Protein AF-A0A949J0B4-F1 (afdb_monomer)

Secondary structure (DSSP, 8-state):
-EEEEB-GGGHHHHHHHHHHHS---EEEEEE-SSSS--EEEEEE-TT--EEEEEETTEEEEEETTEEEEEEE--TTTTSSS-EEEEEEEB-TTSPBP--SS--S-TT-TTSPPEEEEEEEEE-TTSEEEEEEEES-----B-GGG--TTS--B-B------

Sequence (161 aa):
MEQYEIAPKIFLETVKCALSLRKPEYIFIRQVGSAGGKTIVSIELRNKNLSLQKTRGGIKIIVNKKEIFFWRTSRSLLSGKQWSIAYERWDENNRLHHAVTGYENPDDNALPRIVKTFLRAVSSDRHYGEIRFNGKISIIVDEKNTNRNENVAYWKWKLKK

Mean predicted aligned error: 8.63 Å

pLDDT: mean 77.64, std 19.23, range [31.48, 97.75]

Foldseek 3Di:
DEKAAEQPVCQLVVVVVLLVVFFFQWKWKAFDDPDPGHTQDTDGDPPWRWDWDDDPFAIFIAINNHGSDGFGADPPVSPDFFKMKDFWFADPVRDTDDDVYHDPDPPPPVGGFTQKMWIWGAGPNRMIMITIGGGDDDFAADPVPDPPPDSHGHGDDDDPD

Solvent-accessible surface area (backbone atoms only — not comparable to full-atom values): 9413 Å² total; per-residue (Å²): 71,26,49,44,40,37,52,60,93,50,40,68,61,49,50,55,48,49,55,73,76,40,76,48,43,33,40,40,29,24,40,65,57,87,83,84,32,60,76,78,41,83,44,80,22,86,92,49,52,76,50,75,44,83,55,101,59,27,35,40,37,27,49,72,90,38,79,76,47,75,46,51,52,58,93,75,52,70,69,70,92,37,35,31,42,32,39,39,26,43,43,99,82,73,42,76,42,72,36,94,63,45,62,97,54,89,79,46,82,90,51,57,60,51,54,26,28,33,45,35,34,49,40,77,84,40,32,38,37,38,40,33,28,77,29,69,74,87,81,53,71,35,83,90,72,66,64,93,87,51,97,58,54,50,62,54,91,76,83,83,128

Structure (mmCIF, N/CA/C/O backbone):
data_AF-A0A949J0B4-F1
#
_entry.id   AF-A0A949J0B4-F1
#
loop_
_atom_site.group_PDB
_atom_site.id
_atom_site.type_symbol
_atom_site.label_atom_id
_atom_site.label_alt_id
_atom_site.label_comp_id
_atom_site.label_asym_id
_atom_site.label_entity_id
_atom_site.label_seq_id
_atom_site.pdbx_PDB_ins_code
_atom_site.Cartn_x
_atom_site.Cartn_y
_atom_site.Cartn_z
_atom_site.occupancy
_atom_site.B_iso_or_equiv
_atom_site.auth_seq_id
_atom_site.auth_comp_id
_atom_site.auth_asym_id
_atom_site.auth_atom_id
_atom_site.pdbx_PDB_model_num
ATOM 1 N N . MET A 1 1 ? 14.585 -5.098 -3.041 1.00 77.25 1 MET A N 1
ATOM 2 C CA . MET A 1 1 ? 13.305 -4.393 -3.232 1.00 77.25 1 MET A CA 1
ATOM 3 C C . MET A 1 1 ? 13.547 -2.910 -3.081 1.00 77.25 1 MET A C 1
ATOM 5 O O . MET A 1 1 ? 14.016 -2.487 -2.036 1.00 77.25 1 MET A O 1
ATOM 9 N N . GLU A 1 2 ? 13.248 -2.172 -4.133 1.00 81.44 2 GLU A N 1
ATOM 10 C CA . GLU A 1 2 ? 13.348 -0.717 -4.187 1.00 81.44 2 GLU A CA 1
ATOM 11 C C . GLU A 1 2 ? 12.182 -0.071 -3.434 1.00 81.44 2 GLU A C 1
ATOM 13 O O . GLU A 1 2 ? 11.077 -0.608 -3.483 1.00 81.44 2 GLU A O 1
ATOM 18 N N . GLN A 1 3 ? 12.404 1.061 -2.758 1.00 82.62 3 GLN A N 1
ATOM 19 C CA . GLN A 1 3 ? 11.367 1.754 -1.993 1.00 82.62 3 GLN A CA 1
ATOM 20 C C . GLN A 1 3 ? 11.450 3.276 -2.152 1.00 82.62 3 GLN A C 1
ATOM 22 O O . GLN A 1 3 ? 12.532 3.851 -2.066 1.00 82.62 3 GLN A O 1
ATOM 27 N N . TYR A 1 4 ? 10.284 3.909 -2.282 1.00 79.81 4 TYR A N 1
ATOM 28 C CA . TYR A 1 4 ? 10.104 5.356 -2.355 1.00 79.81 4 TYR A CA 1
ATOM 29 C C . TYR A 1 4 ? 9.141 5.835 -1.275 1.00 79.81 4 TYR A C 1
ATOM 31 O O . TYR A 1 4 ? 8.064 5.260 -1.090 1.00 79.81 4 TYR A O 1
ATOM 39 N N . GLU A 1 5 ? 9.518 6.891 -0.560 1.00 79.50 5 GLU A N 1
ATOM 40 C CA . GLU A 1 5 ? 8.649 7.496 0.446 1.00 79.50 5 GLU A CA 1
ATOM 41 C C . GLU A 1 5 ? 7.497 8.259 -0.207 1.00 79.50 5 GLU A C 1
ATOM 43 O O . GLU A 1 5 ? 7.679 8.970 -1.194 1.00 79.50 5 GLU A O 1
ATOM 48 N N . ILE A 1 6 ? 6.305 8.116 0.371 1.00 76.88 6 ILE A N 1
ATOM 49 C CA . ILE A 1 6 ? 5.112 8.867 -0.005 1.00 76.88 6 ILE A CA 1
ATOM 50 C C . ILE A 1 6 ? 4.866 9.909 1.076 1.00 76.88 6 ILE A C 1
ATOM 52 O O . ILE A 1 6 ? 4.742 9.585 2.260 1.00 76.88 6 ILE A O 1
ATOM 56 N N . ALA A 1 7 ? 4.718 11.164 0.661 1.00 73.94 7 ALA A N 1
ATOM 57 C CA . ALA A 1 7 ? 4.397 12.232 1.590 1.00 73.94 7 ALA A CA 1
ATOM 58 C C . ALA A 1 7 ? 3.075 11.940 2.334 1.00 73.94 7 ALA A C 1
ATOM 60 O O . ALA A 1 7 ? 2.050 11.668 1.693 1.00 73.94 7 ALA A O 1
ATOM 61 N N . PRO A 1 8 ? 3.032 12.061 3.673 1.00 73.12 8 PRO A N 1
ATOM 62 C CA . PRO A 1 8 ? 1.856 11.659 4.448 1.00 73.12 8 PRO A CA 1
ATOM 63 C C . PRO A 1 8 ? 0.554 12.376 4.057 1.00 73.12 8 PRO A C 1
ATOM 65 O O . PRO A 1 8 ? -0.528 11.803 4.169 1.00 73.12 8 PRO A O 1
ATOM 68 N N . LYS A 1 9 ? 0.654 13.604 3.524 1.00 73.38 9 LYS A N 1
ATOM 69 C CA . LYS A 1 9 ? -0.481 14.410 3.040 1.00 73.38 9 LYS A CA 1
ATOM 70 C C . LYS A 1 9 ? -1.229 13.832 1.828 1.00 73.38 9 LYS A C 1
ATOM 72 O O . LYS A 1 9 ? -2.367 14.228 1.618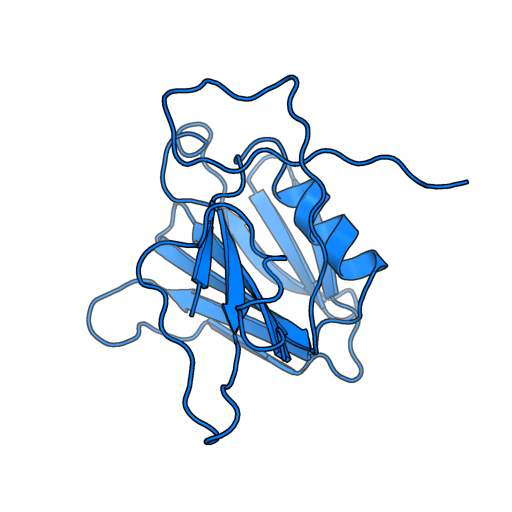 1.00 73.38 9 LYS 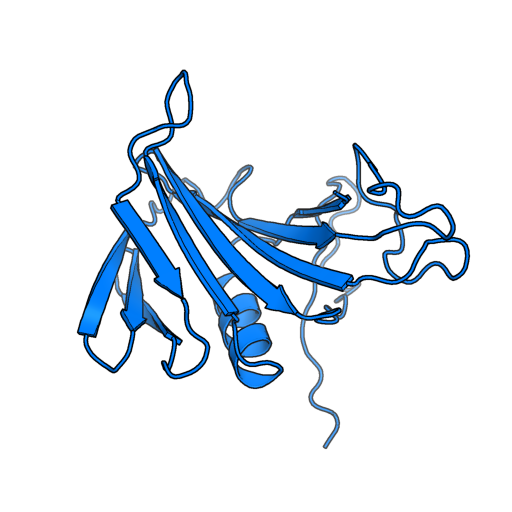A O 1
ATOM 77 N N . ILE A 1 10 ? -0.601 12.955 1.038 1.00 75.06 10 ILE A N 1
ATOM 78 C CA . ILE A 1 10 ? -1.169 12.382 -0.203 1.00 75.06 10 ILE A CA 1
ATOM 79 C C . ILE A 1 10 ? -1.292 10.856 -0.160 1.00 75.06 10 ILE A C 1
ATOM 81 O O . ILE A 1 10 ? -1.671 10.226 -1.150 1.00 75.06 10 ILE A O 1
ATOM 85 N N . PHE A 1 11 ? -0.921 10.226 0.956 1.00 79.50 11 PHE A N 1
ATOM 86 C CA . PHE A 1 11 ? -0.854 8.774 1.021 1.00 79.50 11 PHE A CA 1
ATOM 87 C C . PHE A 1 11 ? -2.218 8.117 0.769 1.00 79.50 11 PHE A C 1
ATOM 89 O O . PHE A 1 11 ? -2.322 7.198 -0.041 1.00 79.50 11 PHE A O 1
ATOM 96 N N . LEU A 1 12 ? -3.278 8.585 1.435 1.00 82.12 12 LEU A N 1
ATOM 97 C CA . LEU A 1 12 ? -4.587 7.942 1.316 1.00 82.12 12 LEU A CA 1
ATOM 98 C C . LEU A 1 12 ? -5.129 8.046 -0.115 1.00 82.12 12 LEU A C 1
ATOM 100 O O . LEU A 1 12 ? -5.697 7.084 -0.633 1.00 82.12 12 LEU A O 1
ATOM 104 N N . GLU A 1 13 ? -4.945 9.199 -0.750 1.00 81.81 13 GLU A N 1
ATOM 105 C CA . GLU A 1 13 ? -5.261 9.431 -2.156 1.00 81.81 13 GLU A CA 1
ATOM 106 C C . GLU A 1 13 ? -4.463 8.477 -3.054 1.00 81.81 13 GLU A C 1
ATOM 108 O O . GLU A 1 13 ? -5.033 7.872 -3.961 1.00 81.81 13 GLU A O 1
ATOM 113 N N . THR A 1 14 ? -3.182 8.262 -2.743 1.00 81.00 14 THR A N 1
ATOM 114 C CA . THR A 1 14 ? -2.308 7.324 -3.464 1.00 81.00 14 THR A CA 1
ATOM 115 C C . THR A 1 14 ? -2.820 5.886 -3.370 1.00 81.00 14 THR A C 1
ATOM 117 O O . THR A 1 14 ? -2.920 5.209 -4.392 1.00 81.00 14 THR A O 1
ATOM 120 N N . VAL A 1 15 ? -3.229 5.411 -2.185 1.00 85.50 15 VAL A N 1
ATOM 121 C CA . VAL A 1 15 ? -3.812 4.060 -2.055 1.00 85.50 15 VAL A CA 1
ATOM 122 C C . VAL A 1 15 ? -5.116 3.944 -2.815 1.00 85.50 15 VAL A C 1
ATOM 124 O O . VAL A 1 15 ? -5.321 2.969 -3.530 1.00 85.50 15 VAL A O 1
ATOM 127 N N . LYS A 1 16 ? -6.018 4.918 -2.658 1.00 86.94 16 LYS A N 1
ATOM 128 C CA . LYS A 1 16 ? -7.317 4.895 -3.341 1.00 86.94 16 LYS A CA 1
ATOM 129 C C . LYS A 1 16 ? -7.138 4.834 -4.853 1.00 86.94 16 LYS A C 1
ATOM 131 O O . LYS A 1 16 ? -7.818 4.054 -5.511 1.00 86.94 16 LYS A O 1
ATOM 136 N N . CYS A 1 17 ? -6.185 5.597 -5.374 1.00 84.19 17 CYS A N 1
ATOM 137 C CA . CYS A 1 17 ? -5.787 5.538 -6.769 1.00 84.19 17 CYS A CA 1
ATOM 138 C C . CYS A 1 17 ? -5.226 4.161 -7.159 1.00 84.19 17 CYS A C 1
ATOM 140 O O . CYS A 1 17 ? -5.626 3.588 -8.169 1.00 84.19 17 CYS A O 1
ATOM 142 N N . ALA A 1 18 ? -4.305 3.597 -6.379 1.00 88.25 18 ALA A N 1
ATOM 143 C CA . ALA A 1 18 ? -3.758 2.271 -6.664 1.00 88.25 18 ALA A CA 1
ATOM 144 C C . ALA A 1 18 ? -4.867 1.206 -6.736 1.00 88.25 18 ALA A C 1
ATOM 146 O O . ALA A 1 18 ? -4.891 0.403 -7.667 1.00 88.25 18 ALA A O 1
ATOM 147 N N . LEU A 1 19 ? -5.830 1.265 -5.810 1.00 90.12 19 LEU A N 1
ATOM 148 C CA . LEU A 1 19 ? -7.001 0.387 -5.782 1.00 90.12 19 LEU A CA 1
ATOM 149 C C . LEU A 1 19 ? -7.947 0.590 -6.973 1.00 90.12 19 LEU A C 1
ATOM 151 O O . LEU A 1 19 ? -8.596 -0.369 -7.383 1.00 90.12 19 LEU A O 1
ATOM 155 N N . SER A 1 20 ? -8.037 1.802 -7.535 1.00 88.25 20 SER A N 1
ATOM 156 C CA . SER A 1 20 ? -8.834 2.050 -8.745 1.00 88.25 20 SER A CA 1
ATOM 157 C C . SER A 1 20 ? -8.130 1.589 -10.020 1.00 88.25 20 SER A C 1
ATOM 159 O O . SER A 1 20 ? -8.793 1.229 -10.986 1.00 88.25 20 SER A O 1
ATOM 161 N N . LEU A 1 21 ? -6.794 1.606 -10.039 1.00 86.06 21 LEU A N 1
ATOM 162 C CA . LEU A 1 21 ? -5.994 1.189 -11.193 1.00 86.06 21 LEU A CA 1
ATOM 163 C C . LEU A 1 21 ? -5.833 -0.325 -11.282 1.00 86.06 21 LEU A C 1
ATOM 165 O O . LEU A 1 21 ? -5.753 -0.883 -12.378 1.00 86.06 21 LEU A O 1
ATOM 169 N N . ARG A 1 22 ? -5.706 -0.994 -10.135 1.00 89.94 22 ARG A N 1
ATOM 170 C CA . ARG A 1 22 ? -5.439 -2.424 -10.107 1.00 89.94 22 ARG A CA 1
ATOM 171 C C . ARG A 1 22 ? -6.032 -3.084 -8.878 1.00 89.94 22 ARG A C 1
ATOM 173 O O . ARG A 1 22 ? -5.960 -2.577 -7.763 1.00 89.94 22 ARG A O 1
ATOM 180 N N . LYS A 1 23 ? -6.563 -4.287 -9.089 1.00 93.75 23 LYS A N 1
ATOM 181 C CA . LYS A 1 23 ? -7.053 -5.129 -8.005 1.00 93.75 23 LYS A CA 1
ATOM 182 C C . LYS A 1 23 ? -5.872 -5.606 -7.143 1.00 93.75 23 LYS A C 1
ATOM 184 O O . LYS A 1 23 ? -4.937 -6.194 -7.693 1.00 93.75 23 LYS A O 1
ATOM 189 N N . PRO A 1 24 ? -5.890 -5.364 -5.822 1.00 95.81 24 PRO A N 1
ATOM 190 C CA . PRO A 1 24 ? -4.861 -5.877 -4.929 1.00 95.81 24 PRO A CA 1
ATOM 191 C C . PRO A 1 24 ? -4.970 -7.398 -4.811 1.00 95.81 24 PRO A C 1
ATOM 193 O O . PRO A 1 24 ? -6.053 -7.976 -4.905 1.00 95.81 24 PRO A O 1
ATOM 196 N N . GLU A 1 25 ? -3.841 -8.047 -4.568 1.00 97.25 25 GLU A N 1
ATOM 197 C CA . GLU A 1 25 ? -3.775 -9.491 -4.358 1.00 97.25 25 GLU A CA 1
ATOM 198 C C . GLU A 1 25 ? -3.859 -9.882 -2.892 1.00 97.25 25 GLU A C 1
ATOM 200 O O . GLU A 1 25 ? -4.364 -10.954 -2.560 1.00 97.25 25 GLU A O 1
ATOM 205 N N . TYR A 1 26 ? -3.310 -9.042 -2.021 1.00 97.75 26 TYR A N 1
ATOM 206 C CA . TYR A 1 26 ? -3.047 -9.418 -0.646 1.00 97.75 26 TYR A CA 1
ATOM 207 C C . TYR A 1 26 ? -2.969 -8.188 0.249 1.00 97.75 26 TYR A C 1
ATOM 209 O O . TYR A 1 26 ? -2.480 -7.137 -0.173 1.00 97.75 26 TYR A O 1
ATOM 217 N N . ILE A 1 27 ? -3.435 -8.332 1.485 1.00 97.06 27 ILE A N 1
ATOM 218 C CA . ILE A 1 27 ? -3.205 -7.367 2.555 1.00 97.06 27 ILE A CA 1
ATOM 219 C C . ILE A 1 27 ? -2.640 -8.080 3.777 1.00 97.06 27 ILE A C 1
ATOM 221 O O . ILE A 1 27 ? -3.134 -9.129 4.198 1.00 97.06 27 ILE A O 1
ATOM 225 N N . PHE A 1 28 ? -1.609 -7.473 4.348 1.00 95.88 28 PHE A N 1
ATOM 226 C CA . PHE A 1 28 ? -0.894 -7.970 5.507 1.00 95.88 28 PHE A CA 1
ATOM 227 C C . PHE A 1 28 ? -0.756 -6.868 6.543 1.00 95.88 28 PHE A C 1
ATOM 229 O O . PHE A 1 28 ? -0.370 -5.753 6.202 1.00 95.88 28 PHE A O 1
ATOM 236 N N . ILE A 1 29 ? -1.059 -7.169 7.802 1.00 94.06 29 ILE A N 1
ATOM 237 C CA . ILE A 1 29 ? -0.847 -6.256 8.924 1.00 94.06 29 ILE A CA 1
ATOM 238 C C . ILE A 1 29 ? -0.302 -7.051 10.097 1.00 94.06 29 ILE A C 1
ATOM 240 O O . ILE A 1 29 ? -0.836 -8.103 10.453 1.00 94.06 29 ILE A O 1
ATOM 244 N N . ARG A 1 30 ? 0.734 -6.518 10.734 1.00 92.56 30 ARG A N 1
ATOM 245 C CA . ARG A 1 30 ? 1.362 -7.100 11.918 1.00 92.56 30 ARG A CA 1
ATOM 246 C C . ARG A 1 30 ? 1.769 -6.022 12.908 1.00 92.56 30 ARG A C 1
ATOM 248 O O . ARG A 1 30 ? 1.994 -4.877 12.527 1.00 92.56 30 ARG A O 1
ATOM 255 N N . GLN A 1 31 ? 1.927 -6.392 14.167 1.00 90.44 31 GLN A N 1
ATOM 256 C CA . GLN A 1 31 ? 2.563 -5.532 15.160 1.00 90.44 31 GLN A CA 1
ATOM 257 C C . GLN A 1 31 ? 4.083 -5.478 14.921 1.00 90.44 31 GLN A C 1
ATOM 259 O O . GLN A 1 31 ? 4.698 -6.482 14.574 1.00 90.44 31 GLN A O 1
ATOM 264 N N . VAL A 1 32 ? 4.705 -4.315 15.089 1.00 83.25 32 VAL A N 1
ATOM 265 C CA . VAL A 1 32 ? 6.151 -4.094 14.959 1.00 83.25 32 VAL A CA 1
ATOM 266 C C . VAL A 1 32 ? 6.826 -4.397 16.301 1.00 83.25 32 VAL A C 1
ATOM 268 O O . VAL A 1 32 ? 6.496 -3.789 17.317 1.00 83.25 32 VAL A O 1
ATOM 271 N N . GLY A 1 33 ? 7.788 -5.323 16.288 1.00 72.44 33 GLY A N 1
ATOM 272 C CA . GLY A 1 33 ? 8.614 -5.750 17.424 1.00 72.44 33 GLY A CA 1
ATOM 2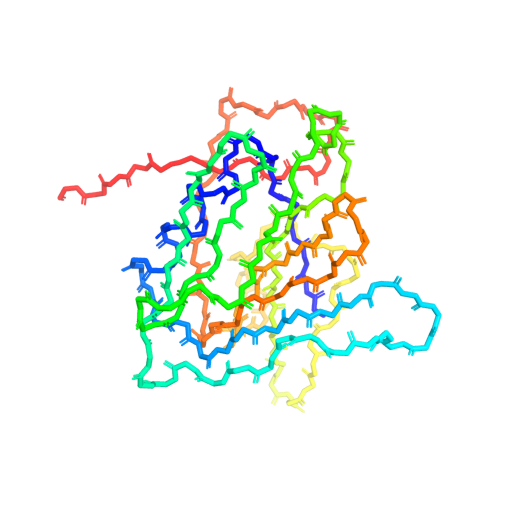73 C C . GLY A 1 33 ? 9.799 -6.607 16.950 1.00 72.44 33 GLY A C 1
ATOM 274 O O . GLY A 1 33 ? 9.878 -6.928 15.759 1.00 72.44 33 GLY A O 1
ATOM 275 N N . SER A 1 34 ? 10.729 -6.954 17.848 1.00 47.69 34 SER A N 1
ATOM 276 C CA . SER A 1 34 ? 11.846 -7.864 17.546 1.00 47.69 34 SER A CA 1
ATOM 277 C C . SER A 1 34 ? 11.317 -9.271 17.224 1.00 47.69 34 SER A C 1
ATOM 279 O O . SER A 1 34 ? 10.407 -9.758 17.886 1.00 47.69 34 SER A O 1
ATOM 281 N N . ALA A 1 35 ? 11.860 -9.896 16.171 1.00 55.81 35 ALA A N 1
ATOM 282 C CA . ALA A 1 35 ? 11.432 -11.180 15.589 1.00 55.81 35 ALA A CA 1
ATOM 283 C C . ALA A 1 35 ? 10.035 -11.190 14.928 1.00 55.81 35 ALA A C 1
ATOM 285 O O . ALA A 1 35 ? 9.101 -11.838 15.390 1.00 55.81 35 ALA A O 1
ATOM 286 N N . GLY A 1 36 ? 9.891 -10.502 13.789 1.00 64.94 36 GLY A N 1
ATOM 287 C CA . GLY A 1 36 ? 8.783 -10.740 12.849 1.00 64.94 36 GLY A CA 1
ATOM 288 C C . GLY A 1 36 ? 7.410 -10.209 13.273 1.00 64.94 36 GLY A C 1
ATOM 289 O O . GLY A 1 36 ? 6.642 -9.831 12.397 1.00 64.94 36 GLY A O 1
ATOM 290 N N . GLY A 1 37 ? 7.137 -10.037 14.569 1.00 79.44 37 GLY A N 1
ATOM 291 C CA . GLY A 1 37 ? 5.918 -9.429 15.103 1.00 79.44 37 GLY A CA 1
ATOM 292 C C . GLY A 1 37 ? 4.642 -10.263 14.913 1.00 79.44 37 GLY A C 1
ATOM 293 O O . GLY A 1 37 ? 4.532 -11.084 14.004 1.00 79.44 37 GLY A O 1
ATOM 294 N N . LYS A 1 38 ? 3.638 -10.056 15.773 1.00 89.38 38 LYS A N 1
ATOM 295 C CA . LYS A 1 38 ? 2.368 -10.796 15.700 1.00 89.38 38 LYS A CA 1
ATOM 296 C C . LYS A 1 38 ? 1.567 -10.371 14.468 1.00 89.38 38 LYS A C 1
ATOM 298 O O . LYS A 1 38 ? 1.230 -9.195 14.329 1.00 89.38 38 LYS A O 1
ATOM 303 N N . THR A 1 39 ? 1.220 -11.328 13.610 1.00 93.94 39 THR A N 1
ATOM 304 C CA . THR A 1 39 ? 0.307 -11.100 12.479 1.00 93.94 39 THR A CA 1
ATOM 305 C C . THR A 1 39 ? -1.114 -10.865 12.992 1.00 93.94 39 THR A C 1
ATOM 307 O O . THR A 1 39 ? -1.613 -11.625 13.820 1.00 93.94 39 THR A O 1
ATOM 310 N N . ILE A 1 40 ? -1.757 -9.807 12.500 1.00 94.62 40 ILE A N 1
ATOM 311 C CA . ILE A 1 40 ? -3.132 -9.408 12.844 1.00 94.62 40 ILE A CA 1
ATOM 312 C C . ILE A 1 40 ? -4.051 -9.606 11.638 1.00 94.62 40 ILE A C 1
ATOM 314 O O . ILE A 1 40 ? -5.164 -10.102 11.779 1.00 94.62 40 ILE A O 1
ATOM 318 N N . VAL A 1 41 ? -3.574 -9.244 10.445 1.00 96.00 41 VAL A N 1
ATOM 319 C CA . VAL A 1 41 ? -4.292 -9.418 9.181 1.00 96.00 41 VAL A CA 1
ATOM 320 C C . VAL A 1 41 ? -3.384 -10.126 8.188 1.00 96.00 41 VAL A C 1
ATOM 322 O O . VAL A 1 41 ? -2.230 -9.748 8.008 1.00 96.00 41 VAL A O 1
ATOM 325 N N . SER A 1 42 ? -3.928 -11.142 7.532 1.00 96.69 42 SER A N 1
ATOM 326 C CA . SER A 1 42 ? -3.274 -11.935 6.494 1.00 96.69 42 SER A CA 1
ATOM 327 C C . SER A 1 42 ? -4.372 -12.441 5.564 1.00 96.69 42 SER A C 1
ATOM 329 O O . SER A 1 42 ? -5.078 -13.395 5.890 1.00 96.69 42 SER A O 1
ATOM 331 N N . ILE A 1 43 ? -4.656 -11.697 4.490 1.00 97.56 43 ILE A N 1
ATOM 332 C CA . ILE A 1 43 ? -5.847 -11.935 3.665 1.00 97.56 43 ILE A CA 1
ATOM 333 C C . ILE A 1 43 ? -5.503 -11.855 2.181 1.00 97.56 43 ILE A C 1
ATOM 335 O O . ILE A 1 43 ? -5.118 -10.802 1.675 1.00 97.56 43 ILE A O 1
ATOM 339 N N . GLU A 1 44 ? -5.780 -12.942 1.460 1.00 97.56 44 GLU A N 1
ATOM 340 C CA . GLU A 1 44 ? -5.853 -12.942 -0.001 1.00 97.56 44 GLU A CA 1
ATOM 341 C C . GLU A 1 44 ? -7.113 -12.232 -0.509 1.00 97.56 44 GLU A C 1
ATOM 343 O O . GLU A 1 44 ? -8.229 -12.459 -0.017 1.00 97.56 44 GLU A O 1
ATOM 348 N N . LEU A 1 45 ? -6.923 -11.393 -1.528 1.00 96.69 45 LEU A N 1
ATOM 349 C CA . LEU A 1 45 ? -7.911 -10.464 -2.076 1.00 96.69 45 LEU A CA 1
ATOM 350 C C . LEU A 1 45 ? -8.363 -10.817 -3.502 1.00 96.69 45 LEU A C 1
ATOM 352 O O . LEU A 1 45 ? -9.169 -10.088 -4.079 1.00 96.69 45 LEU A O 1
ATOM 356 N N . ARG A 1 46 ? -7.931 -11.961 -4.061 1.00 90.06 46 ARG A N 1
ATOM 357 C CA . ARG A 1 46 ? -8.252 -12.389 -5.441 1.00 90.06 46 ARG A CA 1
ATOM 358 C C . ARG A 1 46 ? -9.738 -12.259 -5.791 1.00 90.06 46 ARG A C 1
ATOM 360 O O . ARG A 1 46 ? -10.055 -11.821 -6.889 1.00 90.06 46 ARG A O 1
ATOM 367 N N . ASN A 1 47 ? -10.641 -12.528 -4.844 1.00 92.38 47 ASN A N 1
ATOM 368 C CA . ASN A 1 47 ? -12.099 -12.407 -5.004 1.00 92.38 47 ASN A CA 1
ATOM 369 C C . ASN A 1 47 ? -12.751 -11.476 -3.968 1.00 92.38 47 ASN A C 1
ATOM 371 O O . ASN A 1 47 ? -13.925 -11.629 -3.643 1.00 92.38 47 ASN A O 1
ATOM 375 N N . LYS A 1 48 ? -11.992 -10.528 -3.412 1.00 95.56 48 LYS A N 1
ATOM 376 C CA . LYS A 1 48 ? -12.482 -9.616 -2.374 1.00 95.56 48 LYS A CA 1
ATOM 377 C C . LYS A 1 48 ? -12.286 -8.168 -2.801 1.00 95.56 48 LYS A C 1
ATOM 379 O O . LYS A 1 48 ? -11.352 -7.846 -3.532 1.00 95.56 48 LYS A O 1
ATOM 384 N N . ASN A 1 49 ? -13.176 -7.293 -2.349 1.00 94.44 49 ASN A N 1
ATOM 385 C CA . ASN A 1 49 ? -13.018 -5.854 -2.513 1.00 94.44 49 ASN A CA 1
ATOM 386 C C . ASN A 1 49 ? -12.344 -5.288 -1.262 1.00 94.44 49 ASN A C 1
ATOM 388 O O . ASN A 1 49 ? -12.863 -5.469 -0.162 1.00 94.44 49 ASN A O 1
ATOM 392 N N . LEU A 1 50 ? -11.203 -4.625 -1.444 1.00 96.69 50 LEU A N 1
ATOM 393 C CA . LEU A 1 50 ? -10.524 -3.855 -0.408 1.00 96.69 50 LEU A CA 1
ATOM 394 C C . LEU A 1 50 ? -10.850 -2.372 -0.604 1.00 96.69 50 LEU A C 1
ATOM 396 O O . LEU A 1 50 ? -10.665 -1.838 -1.696 1.00 96.69 50 LEU A O 1
ATOM 400 N N . SER A 1 51 ? -11.274 -1.697 0.460 1.00 94.62 51 SER A N 1
ATOM 401 C CA . SER A 1 51 ? -11.443 -0.244 0.481 1.00 94.62 51 SER A CA 1
ATOM 402 C C . SER A 1 51 ? -10.909 0.362 1.779 1.00 94.62 51 SER A C 1
ATOM 404 O O . SER A 1 51 ? -10.778 -0.312 2.804 1.00 94.62 51 SER A O 1
ATOM 406 N N . LEU A 1 52 ? -10.544 1.645 1.713 1.00 91.81 52 LEU A N 1
ATOM 407 C CA . LEU A 1 52 ? -10.034 2.413 2.845 1.00 91.81 52 LEU A CA 1
ATOM 408 C C . LEU A 1 52 ? -10.935 3.623 3.086 1.00 91.81 52 LEU A C 1
ATOM 410 O O . LEU A 1 52 ? -11.205 4.404 2.168 1.00 91.81 52 LEU A O 1
ATOM 414 N N . GLN A 1 53 ? -11.349 3.818 4.336 1.00 91.56 53 GLN A N 1
ATOM 415 C CA . GLN A 1 53 ? -12.214 4.926 4.736 1.00 91.56 53 GLN A CA 1
ATOM 416 C C . GLN A 1 53 ? -11.534 5.788 5.801 1.00 91.56 53 GLN A C 1
ATOM 418 O O . GLN A 1 53 ? -11.204 5.316 6.888 1.00 91.56 53 GLN A O 1
ATOM 423 N N . LYS A 1 54 ? -11.351 7.079 5.499 1.00 89.06 54 LYS A N 1
ATOM 424 C CA . LYS A 1 54 ? -10.828 8.061 6.458 1.00 89.06 54 LYS A CA 1
ATOM 425 C C . LYS A 1 54 ? -11.864 8.343 7.540 1.00 89.06 54 LYS A C 1
ATOM 427 O O . LYS A 1 54 ? -13.047 8.496 7.251 1.00 89.06 54 LYS A O 1
ATOM 432 N N . THR A 1 55 ? -11.395 8.470 8.770 1.00 90.31 55 THR A N 1
ATOM 433 C CA . THR A 1 55 ? -12.173 8.889 9.938 1.00 90.31 55 THR A CA 1
ATOM 434 C C . THR A 1 55 ? -11.405 9.972 10.697 1.00 90.31 55 THR A C 1
ATOM 436 O O . THR A 1 55 ? -10.257 10.272 10.365 1.00 90.31 55 THR A O 1
ATOM 439 N N . ARG A 1 56 ? -12.002 10.547 11.748 1.00 85.81 56 ARG A N 1
ATOM 440 C CA . ARG A 1 56 ? -11.335 11.551 12.597 1.00 85.81 56 ARG A CA 1
ATOM 441 C C . ARG A 1 56 ? -10.065 11.023 13.288 1.00 85.81 56 ARG A C 1
ATOM 443 O O . ARG A 1 56 ? -9.179 11.820 13.574 1.00 85.81 56 ARG A O 1
ATOM 450 N N . GLY A 1 57 ? -9.981 9.718 13.564 1.00 83.94 57 GLY A N 1
ATOM 451 C CA . GLY A 1 57 ? -8.881 9.110 14.332 1.00 83.94 57 GLY A CA 1
ATOM 452 C C . GLY A 1 57 ? -7.935 8.205 13.537 1.00 83.94 57 GLY A C 1
ATOM 453 O O . GLY A 1 57 ? -6.993 7.660 14.111 1.00 83.94 57 GLY A O 1
ATOM 454 N N . GLY A 1 58 ? -8.191 7.989 12.246 1.00 88.00 58 GLY A N 1
ATOM 455 C CA . GLY A 1 58 ? -7.453 6.989 11.480 1.00 88.00 58 GLY A CA 1
ATOM 456 C C . GLY A 1 58 ? -8.132 6.553 10.192 1.00 88.00 58 GLY A C 1
ATOM 457 O O . GLY A 1 58 ? -9.063 7.200 9.701 1.00 88.00 58 GLY A O 1
ATOM 458 N N . ILE A 1 59 ? -7.677 5.424 9.661 1.00 90.31 59 ILE A N 1
ATOM 459 C CA . ILE A 1 59 ? -8.166 4.825 8.422 1.00 90.31 59 ILE A CA 1
ATOM 460 C C . ILE A 1 59 ? -8.751 3.446 8.734 1.00 90.31 59 ILE A C 1
ATOM 462 O O . ILE A 1 59 ? -8.053 2.559 9.216 1.00 90.31 59 ILE A O 1
ATOM 466 N N . LYS A 1 60 ? -10.034 3.248 8.436 1.00 94.25 60 LYS A N 1
ATOM 467 C CA . LYS A 1 60 ? -10.658 1.922 8.457 1.00 94.25 60 LYS A CA 1
ATOM 468 C C . LYS A 1 60 ? -10.226 1.152 7.220 1.00 94.25 60 LYS A C 1
ATOM 470 O O . LYS A 1 60 ? -10.327 1.674 6.108 1.00 94.25 60 LYS A O 1
ATOM 475 N N . ILE A 1 61 ? -9.783 -0.081 7.418 1.00 95.00 61 ILE A N 1
ATOM 476 C CA . ILE A 1 61 ? -9.457 -1.029 6.357 1.00 95.00 61 ILE A CA 1
ATOM 477 C C . ILE A 1 61 ? -10.620 -2.010 6.263 1.00 95.00 61 ILE A C 1
ATOM 479 O O . ILE A 1 61 ? -10.945 -2.704 7.229 1.00 95.00 61 ILE A O 1
ATOM 483 N N . ILE A 1 62 ? -11.270 -2.031 5.104 1.00 97.38 62 ILE A N 1
ATOM 484 C CA . ILE A 1 62 ? -12.543 -2.715 4.897 1.00 97.38 62 ILE A CA 1
ATOM 485 C C . ILE A 1 62 ? -12.370 -3.739 3.782 1.00 97.38 62 ILE A C 1
ATOM 487 O O . ILE A 1 62 ? -11.982 -3.387 2.669 1.00 97.38 62 ILE A O 1
ATOM 491 N N . VAL A 1 63 ? -12.701 -4.998 4.063 1.00 97.62 63 VAL A N 1
ATOM 492 C CA . VAL A 1 63 ? -12.732 -6.072 3.066 1.00 97.62 63 VAL A CA 1
ATOM 493 C C . VAL A 1 63 ? -14.147 -6.626 2.978 1.00 97.62 63 VAL A C 1
ATOM 495 O O . VAL A 1 63 ? -14.728 -7.008 3.990 1.00 97.62 63 VAL A O 1
ATOM 498 N N . ASN A 1 64 ? -14.723 -6.649 1.773 1.00 96.06 64 ASN A N 1
ATOM 499 C CA . ASN A 1 64 ? -16.108 -7.080 1.530 1.00 96.06 64 ASN A CA 1
ATOM 500 C C . ASN A 1 64 ? -17.121 -6.400 2.472 1.00 96.06 64 ASN A C 1
ATOM 502 O O . ASN A 1 64 ? -17.977 -7.056 3.058 1.00 96.06 64 ASN A O 1
ATOM 506 N N . LYS A 1 65 ? -17.007 -5.073 2.627 1.00 95.44 65 LYS A N 1
ATOM 507 C CA . LYS A 1 65 ? -17.846 -4.232 3.508 1.00 95.44 65 LYS A CA 1
ATOM 508 C C . LYS A 1 65 ? -17.705 -4.505 5.016 1.00 95.44 65 LYS A C 1
ATOM 510 O O . LYS A 1 65 ? -18.377 -3.846 5.802 1.00 95.44 65 LYS A O 1
ATOM 515 N N . LYS A 1 66 ? -16.814 -5.408 5.439 1.00 97.44 66 LYS A N 1
ATOM 516 C CA . LYS A 1 66 ? -16.489 -5.643 6.850 1.00 97.44 66 LYS A CA 1
ATOM 517 C C . LYS A 1 66 ? -15.192 -4.932 7.217 1.00 97.44 66 LYS A C 1
ATOM 519 O O . LYS A 1 66 ? -14.178 -5.097 6.542 1.00 97.44 66 LYS A O 1
ATOM 524 N N . GLU A 1 67 ? -15.220 -4.153 8.293 1.00 97.56 67 GLU A N 1
ATOM 525 C CA . GLU A 1 67 ? -14.001 -3.604 8.886 1.00 97.56 67 GLU A CA 1
ATOM 526 C C . GLU A 1 67 ? -13.149 -4.752 9.440 1.00 97.56 67 GLU A C 1
ATOM 528 O O . GLU A 1 67 ? -13.623 -5.553 10.246 1.00 97.56 67 GLU A O 1
ATOM 533 N N . ILE A 1 68 ? -11.907 -4.851 8.970 1.00 97.25 68 ILE A N 1
ATOM 534 C CA . ILE A 1 68 ? -10.955 -5.884 9.405 1.00 97.25 68 ILE A CA 1
ATOM 535 C C . ILE A 1 68 ? -9.835 -5.314 10.273 1.00 97.25 68 ILE A C 1
ATOM 537 O O . ILE A 1 68 ? -9.187 -6.059 11.001 1.00 97.25 68 ILE A O 1
ATOM 541 N N . PHE A 1 69 ? -9.585 -4.007 10.177 1.00 95.44 69 PHE A N 1
ATOM 542 C CA . PHE A 1 69 ? -8.557 -3.324 10.947 1.00 95.44 69 PHE A CA 1
ATOM 543 C C . PHE A 1 69 ? -8.806 -1.814 10.974 1.00 95.44 69 PHE A C 1
ATOM 545 O O . PHE A 1 69 ? -9.292 -1.237 9.996 1.00 95.44 69 PHE A O 1
ATOM 552 N N . PHE A 1 70 ? -8.405 -1.166 12.068 1.00 93.25 70 PHE A N 1
ATOM 553 C CA . PHE A 1 70 ? -8.431 0.285 12.206 1.00 93.25 70 PHE A CA 1
ATOM 554 C C . PHE A 1 70 ? -7.013 0.838 12.360 1.00 93.25 70 PHE A C 1
ATOM 556 O O . PHE A 1 70 ? -6.357 0.647 13.381 1.00 93.25 70 PHE A O 1
ATOM 563 N N . TRP A 1 71 ? -6.549 1.553 11.339 1.00 88.38 71 TRP A N 1
ATOM 564 C CA . TRP A 1 71 ? -5.218 2.140 11.283 1.00 88.38 71 TRP A CA 1
ATOM 565 C C . TRP A 1 71 ? -5.195 3.508 11.963 1.00 88.38 71 TRP A C 1
ATOM 567 O O . TRP A 1 71 ? -5.619 4.508 11.376 1.00 88.38 71 TRP A O 1
ATOM 577 N N . ARG A 1 72 ? -4.706 3.574 13.204 1.00 86.44 72 ARG A N 1
ATOM 578 C CA . ARG A 1 72 ? -4.627 4.833 13.957 1.00 86.44 72 ARG A CA 1
ATOM 579 C C . ARG A 1 72 ? -3.618 5.793 13.323 1.00 86.44 72 ARG A C 1
ATOM 581 O O . ARG A 1 72 ? -2.495 5.412 12.994 1.00 86.44 72 ARG A O 1
ATOM 588 N N . THR A 1 73 ? -4.018 7.054 13.181 1.00 76.00 73 THR A N 1
ATOM 589 C CA . THR A 1 73 ? -3.143 8.141 12.715 1.00 76.00 73 THR A CA 1
ATOM 590 C C . THR A 1 73 ? -3.045 9.198 13.811 1.00 76.00 73 THR A C 1
ATOM 592 O O . THR A 1 73 ? -4.064 9.797 14.161 1.00 76.00 73 THR A O 1
ATOM 595 N N . SER A 1 74 ? -1.854 9.451 14.362 1.00 67.50 74 SER A N 1
ATOM 596 C CA . SER A 1 74 ? -1.652 10.599 15.257 1.00 67.50 74 SER A CA 1
ATOM 597 C C . SER A 1 74 ? -1.431 11.880 14.442 1.00 67.50 74 SER A C 1
ATOM 599 O O . SER A 1 74 ? -0.953 11.836 13.309 1.00 67.50 74 SER A O 1
ATOM 601 N N . ARG A 1 75 ? -1.758 13.044 15.022 1.00 55.19 75 ARG A N 1
ATOM 602 C CA . ARG A 1 75 ? -1.511 14.356 14.390 1.00 55.19 75 ARG A CA 1
ATOM 603 C C . ARG A 1 75 ? -0.018 14.654 14.187 1.00 55.19 75 ARG A C 1
ATOM 605 O O . ARG A 1 75 ? 0.311 15.428 13.300 1.00 55.19 75 ARG A O 1
ATOM 612 N N . SER A 1 76 ? 0.861 14.058 14.998 1.00 46.56 76 SER A N 1
ATOM 613 C CA . SER A 1 76 ? 2.303 14.347 15.028 1.00 46.56 76 SER A CA 1
ATOM 614 C C . SER A 1 76 ? 3.137 13.522 14.053 1.00 46.56 76 SER A C 1
ATOM 616 O O . SER A 1 76 ? 4.288 13.848 13.809 1.00 46.56 76 SER A O 1
ATOM 618 N N . LEU A 1 77 ? 2.586 12.441 13.506 1.00 47.09 77 LEU A N 1
ATOM 619 C CA . LEU A 1 77 ? 3.368 11.473 12.747 1.00 47.09 77 LEU A CA 1
ATOM 620 C C . LEU A 1 77 ? 3.349 11.698 11.231 1.00 47.09 77 LEU A C 1
ATOM 622 O O . LEU A 1 77 ? 4.032 10.996 10.500 1.00 47.09 77 LEU A O 1
ATOM 626 N N . LEU A 1 78 ? 2.701 12.767 10.757 1.00 47.31 78 LEU A N 1
ATOM 627 C CA . LEU A 1 78 ? 2.879 13.248 9.380 1.00 47.31 78 LEU A CA 1
ATOM 628 C C . LEU A 1 78 ? 4.324 13.725 9.084 1.00 47.31 78 LEU A C 1
ATOM 630 O O . LEU A 1 78 ? 4.603 14.113 7.953 1.00 47.31 78 LEU A O 1
ATOM 634 N N . SER A 1 79 ? 5.239 13.673 10.059 1.00 42.91 79 SER A N 1
ATOM 635 C CA . SER A 1 79 ? 6.681 13.869 9.895 1.00 42.91 79 SER A CA 1
ATOM 636 C C . SER A 1 79 ? 7.451 12.595 10.288 1.00 42.91 79 SER A C 1
ATOM 638 O O . SER A 1 79 ? 7.756 12.382 11.461 1.00 42.91 79 SER A O 1
ATOM 640 N N . GLY A 1 8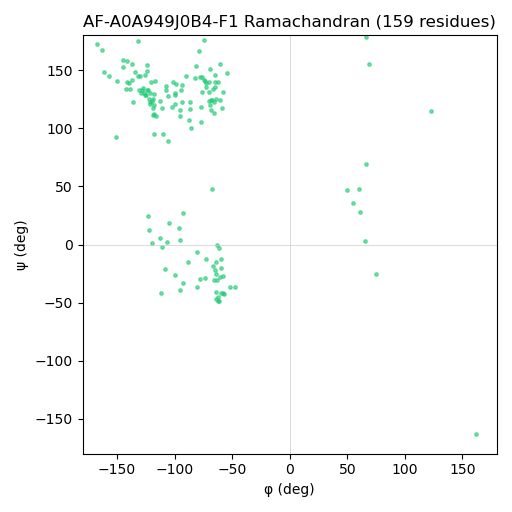0 ? 7.768 11.745 9.304 1.00 43.81 80 GLY A N 1
ATOM 641 C CA . GLY A 1 80 ? 8.812 10.713 9.416 1.00 43.81 80 GLY A CA 1
ATOM 642 C C . GLY A 1 80 ? 8.374 9.262 9.160 1.00 43.81 80 GLY A C 1
ATOM 643 O O . GLY A 1 80 ? 7.645 8.672 9.951 1.00 43.81 80 GLY A O 1
ATOM 644 N N . LYS A 1 81 ? 8.914 8.661 8.085 1.00 51.97 81 LYS A N 1
ATOM 645 C CA . LYS A 1 81 ? 8.993 7.205 7.798 1.00 51.97 81 LYS A CA 1
ATOM 646 C C . LYS A 1 81 ? 7.674 6.421 7.679 1.00 51.97 81 LYS A C 1
ATOM 648 O O . LYS A 1 81 ? 7.631 5.230 7.985 1.00 51.97 81 LYS A O 1
ATOM 653 N N . GLN A 1 82 ? 6.581 7.067 7.279 1.00 66.12 82 GLN A N 1
ATOM 654 C CA . GLN A 1 82 ? 5.250 6.506 7.529 1.00 66.12 82 GLN A CA 1
ATOM 655 C C . GLN A 1 82 ? 4.637 5.692 6.411 1.00 66.12 82 GLN A C 1
ATOM 657 O O . GLN A 1 82 ? 4.009 4.689 6.723 1.00 66.12 82 GLN A O 1
ATOM 662 N N . TRP A 1 83 ? 4.790 6.088 5.151 1.00 77.88 83 TRP A N 1
ATOM 663 C CA . TRP A 1 83 ? 4.186 5.370 4.038 1.00 77.88 83 TRP A CA 1
ATOM 664 C C . TRP A 1 83 ? 5.134 5.335 2.856 1.00 77.88 83 TRP A C 1
ATOM 666 O O . TRP A 1 83 ? 5.807 6.320 2.557 1.00 77.88 83 TRP A O 1
ATOM 676 N N . SER A 1 84 ? 5.189 4.200 2.182 1.00 83.69 84 SER A N 1
ATOM 677 C CA . SER A 1 84 ? 6.056 4.021 1.034 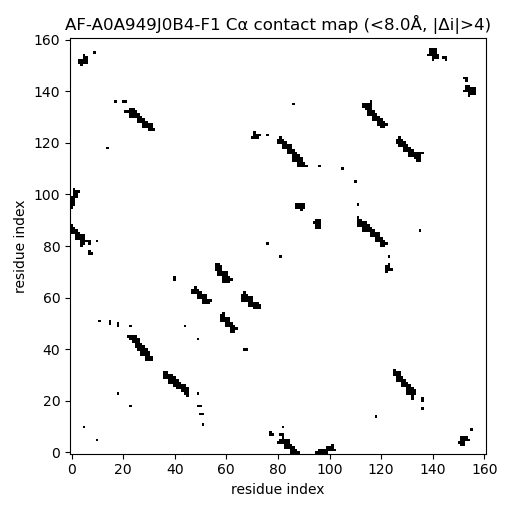1.00 83.69 84 SER A CA 1
ATOM 678 C C . SER A 1 84 ? 5.417 3.127 -0.005 1.00 83.69 84 SER A C 1
ATOM 680 O O . SER A 1 84 ? 4.505 2.342 0.264 1.00 83.69 84 SER A O 1
ATOM 682 N N . ILE A 1 85 ? 5.914 3.267 -1.217 1.00 86.81 85 ILE A N 1
ATOM 683 C CA . ILE A 1 85 ? 5.704 2.314 -2.290 1.00 86.81 85 ILE A CA 1
ATOM 684 C C . ILE A 1 85 ? 7.006 1.571 -2.523 1.00 86.81 85 ILE A C 1
ATOM 686 O O . ILE A 1 85 ? 8.078 2.171 -2.534 1.00 86.81 85 ILE A O 1
ATOM 690 N N . ALA A 1 86 ? 6.920 0.262 -2.685 1.00 88.62 86 ALA A N 1
ATOM 691 C CA . ALA A 1 86 ? 8.067 -0.560 -2.992 1.00 88.62 86 ALA A CA 1
ATOM 692 C C . ALA A 1 86 ? 7.819 -1.392 -4.248 1.00 88.62 86 ALA A C 1
ATOM 694 O O . ALA A 1 86 ? 6.690 -1.821 -4.513 1.00 88.62 86 ALA A O 1
ATOM 695 N N . TYR A 1 87 ? 8.883 -1.617 -5.013 1.00 89.69 87 TYR A N 1
ATOM 696 C CA . TYR A 1 87 ? 8.859 -2.409 -6.233 1.00 89.69 87 TYR A CA 1
ATOM 697 C C . TYR A 1 87 ? 9.757 -3.631 -6.108 1.00 89.69 87 TYR A C 1
ATOM 699 O O . TYR A 1 87 ? 10.937 -3.552 -5.749 1.00 89.69 87 TYR A O 1
ATOM 707 N N . GLU A 1 88 ? 9.177 -4.777 -6.440 1.00 91.75 88 GLU A N 1
ATOM 708 C CA . GLU A 1 88 ? 9.908 -6.018 -6.662 1.00 91.75 88 GLU A CA 1
ATOM 709 C C . GLU A 1 88 ? 10.193 -6.164 -8.151 1.00 91.75 88 GLU A C 1
ATOM 711 O O . GLU A 1 88 ? 9.304 -5.987 -8.991 1.00 91.75 88 GLU A O 1
ATOM 716 N N . ARG A 1 89 ? 11.443 -6.501 -8.456 1.00 90.62 89 ARG A N 1
ATOM 717 C CA . ARG A 1 89 ? 11.955 -6.763 -9.797 1.00 90.62 89 ARG A CA 1
ATOM 718 C C . ARG A 1 89 ? 12.784 -8.036 -9.740 1.00 90.62 89 ARG A C 1
ATOM 720 O O . ARG A 1 89 ? 13.409 -8.308 -8.714 1.00 90.62 89 ARG A O 1
ATOM 727 N N . TRP A 1 90 ? 12.787 -8.773 -10.836 1.00 88.62 90 TRP A N 1
ATOM 728 C CA . TRP A 1 90 ? 13.616 -9.958 -11.018 1.00 88.62 90 TRP A CA 1
ATOM 729 C C . TRP A 1 90 ? 14.461 -9.731 -12.261 1.00 88.62 90 TRP A C 1
ATOM 731 O O . TRP A 1 90 ? 13.932 -9.243 -13.261 1.00 88.62 90 TRP A O 1
ATOM 741 N N . ASP A 1 91 ? 15.757 -10.007 -12.165 1.00 84.62 91 ASP A N 1
ATOM 742 C CA . ASP A 1 91 ? 16.650 -9.953 -13.320 1.00 84.62 91 ASP A CA 1
ATOM 743 C C . ASP A 1 91 ? 16.434 -11.156 -14.258 1.00 84.62 91 ASP A C 1
ATOM 745 O O . ASP A 1 91 ? 15.640 -12.061 -13.986 1.00 84.62 91 ASP A O 1
ATOM 749 N N . GLU A 1 92 ? 17.148 -11.160 -15.381 1.00 85.69 92 GLU A N 1
ATOM 750 C CA . GLU A 1 92 ? 17.123 -12.245 -16.372 1.00 85.69 92 GLU A CA 1
ATOM 751 C C . GLU A 1 92 ? 17.562 -13.610 -15.814 1.00 85.69 92 GLU A C 1
ATOM 753 O O . GLU A 1 92 ? 17.196 -14.649 -16.358 1.00 85.69 92 GLU A O 1
ATOM 758 N N . ASN A 1 93 ? 18.287 -13.620 -14.692 1.00 87.94 93 ASN A N 1
ATOM 759 C CA . ASN A 1 93 ? 18.774 -14.816 -14.012 1.00 87.94 93 ASN A CA 1
ATOM 760 C C . ASN A 1 93 ? 17.844 -15.264 -12.870 1.00 87.94 93 ASN A C 1
ATOM 762 O O . ASN A 1 93 ? 18.249 -16.071 -12.029 1.00 87.94 93 ASN A O 1
ATOM 766 N N . ASN A 1 94 ? 16.609 -14.747 -12.811 1.00 85.25 94 ASN A N 1
ATOM 767 C CA . ASN A 1 94 ? 15.650 -14.983 -11.729 1.00 85.25 94 ASN A CA 1
ATOM 768 C C . ASN A 1 94 ? 16.203 -14.637 -10.336 1.00 85.25 94 ASN A C 1
ATOM 770 O O . ASN A 1 94 ? 15.864 -15.283 -9.341 1.00 85.25 94 ASN A O 1
ATOM 774 N N . ARG A 1 95 ? 17.031 -13.598 -10.231 1.00 85.62 95 ARG A N 1
ATOM 775 C CA . ARG A 1 95 ? 17.489 -13.069 -8.945 1.00 85.62 95 ARG A CA 1
ATOM 776 C C . ARG A 1 95 ? 16.665 -11.849 -8.571 1.00 85.62 95 ARG A C 1
ATOM 778 O O . ARG A 1 95 ? 16.366 -10.988 -9.399 1.00 85.62 95 ARG A O 1
ATOM 785 N N . LEU A 1 96 ? 16.301 -11.772 -7.293 1.00 84.25 96 LEU A N 1
ATOM 786 C CA . LEU A 1 96 ? 15.609 -10.613 -6.746 1.00 84.25 96 LEU A CA 1
ATOM 787 C C . LEU A 1 96 ? 16.527 -9.388 -6.822 1.00 84.25 96 LEU A C 1
ATOM 789 O O . LEU A 1 96 ? 17.626 -9.390 -6.273 1.00 84.25 96 LEU A O 1
ATOM 793 N N . HIS A 1 97 ? 16.054 -8.315 -7.449 1.00 81.38 97 HIS A N 1
ATOM 794 C CA . HIS A 1 97 ? 16.818 -7.074 -7.529 1.00 81.38 97 HIS A CA 1
ATOM 795 C C . HIS A 1 97 ? 16.760 -6.310 -6.196 1.00 81.38 97 HIS A C 1
ATOM 797 O O . HIS A 1 97 ? 15.691 -5.890 -5.717 1.00 81.38 97 HIS A O 1
ATOM 803 N N . HIS A 1 98 ? 17.917 -6.111 -5.567 1.00 69.38 98 HIS A N 1
ATOM 804 C CA . HIS A 1 98 ? 18.047 -5.408 -4.292 1.00 69.38 98 HIS A CA 1
ATOM 805 C C . HIS A 1 98 ? 18.642 -4.009 -4.483 1.00 69.38 98 HIS A C 1
ATOM 807 O O . HIS A 1 98 ? 19.844 -3.824 -4.364 1.00 69.38 98 HIS A O 1
ATOM 813 N N . ALA A 1 99 ? 17.794 -3.003 -4.706 1.00 63.53 99 ALA A N 1
ATOM 814 C CA . ALA A 1 99 ? 18.183 -1.609 -4.498 1.00 63.53 99 ALA A CA 1
ATOM 815 C C . ALA A 1 99 ? 17.933 -1.236 -3.028 1.00 63.53 99 ALA A C 1
ATOM 817 O O . ALA A 1 99 ? 16.795 -1.310 -2.563 1.00 63.53 99 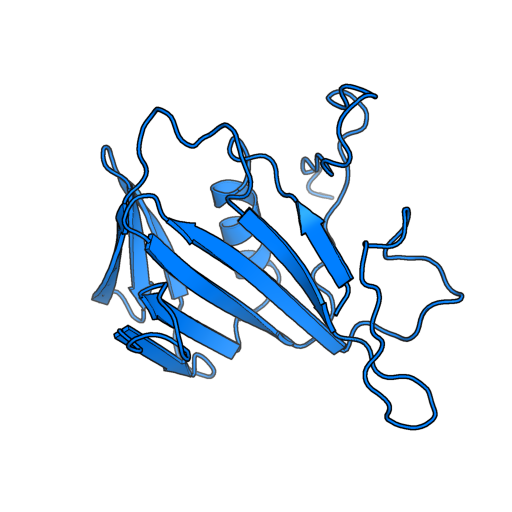ALA A O 1
ATOM 818 N N . VAL A 1 100 ? 18.994 -0.910 -2.284 1.00 54.88 100 VAL A N 1
ATOM 819 C CA . VAL A 1 100 ? 18.923 -0.531 -0.854 1.00 54.88 100 VAL A CA 1
ATOM 820 C C . VAL A 1 100 ? 18.351 0.884 -0.683 1.00 54.88 100 VAL A C 1
ATOM 822 O O . VAL A 1 100 ? 17.660 1.169 0.291 1.00 54.88 100 VAL A O 1
ATOM 825 N N . THR A 1 101 ? 18.566 1.739 -1.678 1.00 54.31 101 THR A N 1
ATOM 826 C CA . THR A 1 101 ? 17.978 3.071 -1.844 1.00 54.31 101 THR A CA 1
ATOM 827 C C . THR A 1 101 ? 17.403 3.122 -3.255 1.00 54.31 101 THR A C 1
ATOM 829 O O . THR A 1 101 ? 18.077 2.677 -4.183 1.00 54.31 101 THR A O 1
ATOM 832 N N . GLY A 1 102 ? 16.146 3.550 -3.419 1.00 57.16 102 GLY A N 1
ATOM 833 C CA . GLY A 1 102 ? 15.496 3.561 -4.734 1.00 57.16 102 GLY A CA 1
ATOM 834 C C . GLY A 1 102 ? 16.312 4.333 -5.772 1.00 57.16 102 GLY A C 1
ATOM 835 O O . GLY A 1 102 ? 17.013 5.284 -5.426 1.00 57.16 102 GLY A O 1
ATOM 836 N N . TYR A 1 103 ? 16.238 3.909 -7.031 1.00 65.75 103 TYR A N 1
ATOM 837 C CA . TYR A 1 103 ? 16.820 4.653 -8.143 1.00 65.75 103 TYR A CA 1
ATOM 838 C C . TYR A 1 103 ? 16.093 5.987 -8.286 1.00 65.75 103 TYR A C 1
ATOM 840 O O . TYR A 1 103 ? 14.881 6.034 -8.079 1.00 65.75 103 TYR A O 1
ATOM 848 N N . GLU A 1 104 ? 16.789 7.055 -8.683 1.00 66.69 104 GLU A N 1
ATOM 849 C CA . GLU A 1 104 ? 16.157 8.366 -8.916 1.00 66.69 104 GLU A CA 1
ATOM 850 C C . GLU A 1 104 ? 14.943 8.255 -9.849 1.00 66.69 104 GLU A C 1
ATOM 852 O O . GLU A 1 104 ? 13.918 8.903 -9.630 1.00 66.69 104 GLU A O 1
ATOM 857 N N . ASN A 1 105 ? 15.035 7.362 -10.840 1.00 72.81 105 ASN A N 1
ATOM 858 C CA . ASN A 1 105 ? 13.957 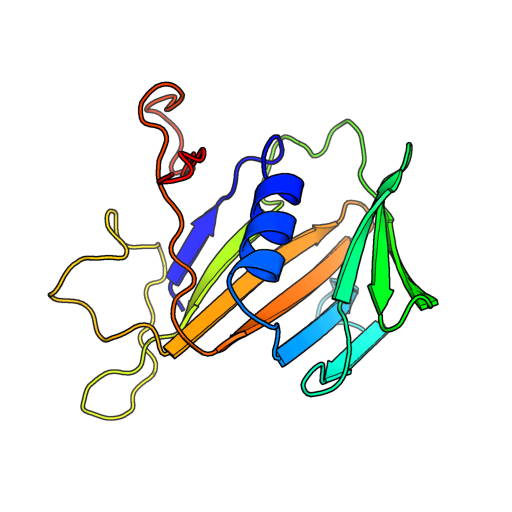7.036 -11.755 1.00 72.81 105 ASN A CA 1
ATOM 859 C C . ASN A 1 105 ? 13.562 5.543 -11.658 1.00 72.81 105 ASN A C 1
ATOM 861 O O . ASN A 1 105 ? 14.322 4.689 -12.119 1.00 72.81 105 ASN A O 1
ATOM 865 N N . PRO A 1 106 ? 12.359 5.194 -11.151 1.00 74.75 106 PRO A N 1
ATOM 866 C CA . PRO A 1 106 ? 11.861 3.812 -11.185 1.00 74.75 106 PRO A CA 1
ATOM 867 C C . PRO A 1 106 ? 11.644 3.283 -12.611 1.00 74.75 106 PRO A C 1
ATOM 869 O O . PRO A 1 106 ? 11.477 2.078 -12.807 1.00 74.75 106 PRO A O 1
ATOM 872 N N . ASP A 1 107 ? 11.620 4.166 -13.603 1.00 76.81 107 ASP A N 1
ATOM 873 C CA . ASP A 1 107 ? 11.339 3.844 -15.000 1.00 76.81 107 ASP A CA 1
ATOM 874 C C . ASP A 1 107 ? 12.596 3.861 -15.867 1.00 76.81 107 ASP A C 1
ATOM 876 O O . ASP A 1 107 ? 12.500 3.934 -17.089 1.00 76.81 107 ASP A O 1
ATOM 880 N N . ASP A 1 108 ? 13.772 3.784 -15.246 1.00 79.81 108 ASP A N 1
ATOM 881 C CA . ASP A 1 108 ? 15.019 3.570 -15.965 1.00 79.81 108 ASP A CA 1
ATOM 882 C C . ASP A 1 108 ? 14.979 2.224 -16.715 1.00 79.81 108 ASP A C 1
ATOM 884 O O . ASP A 1 108 ? 14.735 1.161 -16.136 1.00 79.81 108 ASP A O 1
ATOM 888 N N . ASN A 1 109 ? 15.212 2.288 -18.028 1.00 81.00 109 ASN A N 1
ATOM 889 C CA . ASN A 1 109 ? 15.203 1.139 -18.931 1.00 81.00 109 ASN A CA 1
ATOM 890 C C . ASN A 1 109 ? 16.346 0.152 -18.651 1.00 81.00 109 ASN A C 1
ATOM 892 O O . ASN A 1 109 ? 16.258 -0.998 -19.075 1.00 81.00 109 ASN A O 1
ATOM 896 N N . ALA A 1 110 ? 17.400 0.576 -17.947 1.00 83.75 110 ALA A N 1
ATOM 897 C CA . ALA A 1 110 ? 18.472 -0.308 -17.499 1.00 83.75 110 ALA A CA 1
ATOM 898 C C . ALA A 1 110 ? 18.037 -1.229 -16.343 1.00 83.75 110 ALA A C 1
ATOM 900 O O . ALA A 1 110 ? 18.746 -2.177 -16.004 1.00 83.75 110 ALA A O 1
ATOM 901 N N . LEU A 1 111 ? 16.881 -0.969 -15.721 1.00 83.75 111 LEU A N 1
ATOM 902 C CA . LEU A 1 111 ? 16.387 -1.760 -14.601 1.00 83.75 111 LEU A CA 1
ATOM 903 C C . LEU A 1 111 ? 15.516 -2.928 -15.067 1.00 83.75 111 LEU A C 1
ATOM 905 O O . LEU A 1 111 ? 14.689 -2.771 -15.971 1.00 83.75 111 LEU A O 1
ATOM 909 N N . PRO A 1 112 ? 15.575 -4.084 -14.377 1.00 88.00 112 PRO A N 1
ATOM 910 C CA . PRO A 1 112 ? 14.657 -5.173 -14.663 1.00 88.00 112 PRO A CA 1
ATOM 911 C C . PRO A 1 112 ? 13.198 -4.763 -14.440 1.00 88.00 112 PRO A C 1
ATOM 913 O O . PRO A 1 112 ? 12.878 -3.873 -13.641 1.00 88.00 112 PRO A O 1
ATOM 916 N N . ARG A 1 113 ? 12.278 -5.442 -15.125 1.00 87.06 113 ARG A N 1
ATOM 917 C CA . ARG A 1 113 ? 10.851 -5.109 -15.077 1.00 87.06 113 ARG A CA 1
ATOM 918 C C . ARG A 1 113 ? 10.276 -5.277 -13.666 1.00 87.06 113 ARG A C 1
ATOM 920 O O . ARG A 1 113 ? 10.523 -6.262 -12.975 1.00 87.06 113 ARG A O 1
ATOM 927 N N . ILE A 1 114 ? 9.414 -4.338 -13.276 1.00 88.81 114 ILE A N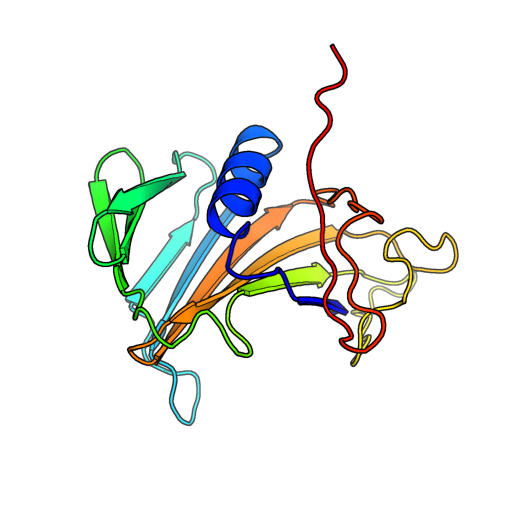 1
ATOM 928 C CA . ILE A 1 114 ? 8.631 -4.429 -12.038 1.00 88.81 114 ILE A CA 1
ATOM 929 C C . ILE A 1 114 ? 7.581 -5.536 -12.167 1.00 88.81 114 ILE A C 1
ATOM 931 O O . ILE A 1 114 ? 6.675 -5.460 -13.007 1.00 88.81 114 ILE A O 1
ATOM 935 N N . VAL A 1 115 ? 7.669 -6.529 -11.283 1.00 92.62 115 VAL A N 1
ATOM 936 C CA . VAL A 1 115 ? 6.736 -7.663 -11.221 1.00 92.62 115 VAL A CA 1
ATOM 937 C C . VAL A 1 115 ? 5.682 -7.507 -10.136 1.00 92.62 115 VAL A C 1
ATOM 939 O O . VAL A 1 115 ? 4.593 -8.055 -10.284 1.00 92.62 115 VAL A O 1
ATOM 942 N N . LYS A 1 116 ? 5.964 -6.754 -9.065 1.00 93.88 116 LYS A N 1
ATOM 943 C CA . LYS A 1 116 ? 5.000 -6.462 -7.997 1.00 93.88 116 LYS A CA 1
ATOM 944 C C . LYS A 1 116 ? 5.195 -5.064 -7.440 1.00 93.88 116 LYS A C 1
ATOM 946 O O . LYS A 1 116 ? 6.308 -4.535 -7.406 1.00 93.88 116 LYS A O 1
ATOM 951 N N . THR A 1 117 ? 4.100 -4.516 -6.937 1.00 93.12 117 THR A N 1
ATOM 952 C CA . THR A 1 117 ? 4.073 -3.258 -6.202 1.00 93.12 117 THR A CA 1
ATOM 953 C C . THR A 1 117 ? 3.513 -3.484 -4.805 1.00 93.12 117 THR A C 1
ATOM 955 O O . THR A 1 117 ? 2.537 -4.214 -4.626 1.00 93.12 117 THR A O 1
ATOM 958 N N . PHE A 1 118 ? 4.109 -2.822 -3.820 1.00 92.81 118 PHE A N 1
ATOM 959 C CA . PHE A 1 118 ? 3.705 -2.881 -2.423 1.00 92.81 118 PHE A CA 1
ATOM 960 C C . PHE A 1 118 ? 3.451 -1.472 -1.909 1.00 92.81 118 PHE A C 1
ATOM 962 O O . PHE A 1 118 ? 4.317 -0.615 -2.043 1.00 92.81 118 PHE A O 1
ATOM 969 N N . LEU A 1 119 ? 2.293 -1.235 -1.299 1.00 91.75 119 LEU A N 1
ATOM 970 C CA . LEU A 1 119 ? 2.035 -0.026 -0.516 1.00 91.75 119 LEU A CA 1
ATOM 971 C C . LEU A 1 119 ? 2.205 -0.366 0.953 1.00 91.75 119 LEU A C 1
ATOM 973 O O . LEU A 1 119 ? 1.510 -1.247 1.453 1.00 91.75 119 LEU A O 1
ATOM 977 N N . ARG A 1 120 ? 3.126 0.314 1.626 1.00 89.62 120 ARG A N 1
ATOM 978 C CA . ARG A 1 120 ? 3.605 -0.037 2.961 1.00 89.62 120 ARG A CA 1
ATOM 979 C C . ARG A 1 120 ? 3.440 1.095 3.936 1.00 89.62 120 ARG A C 1
ATOM 981 O O . ARG A 1 120 ? 3.494 2.256 3.538 1.00 89.62 120 ARG A O 1
ATOM 988 N N . ALA A 1 121 ? 3.341 0.738 5.210 1.00 86.88 121 ALA A N 1
ATOM 989 C CA . ALA A 1 121 ? 3.474 1.697 6.286 1.00 86.88 121 ALA A CA 1
ATOM 990 C C . ALA A 1 121 ? 3.727 1.150 7.654 1.00 86.88 121 ALA A C 1
ATOM 992 O O . ALA A 1 121 ? 3.501 -0.026 7.925 1.00 86.88 121 ALA A O 1
ATOM 993 N N . VAL A 1 122 ? 4.092 2.093 8.520 1.00 84.81 122 VAL A N 1
ATOM 994 C CA . VAL A 1 122 ? 4.121 1.920 9.959 1.00 84.81 122 VAL A CA 1
ATOM 995 C C . VAL A 1 122 ? 3.173 2.919 10.629 1.00 84.81 122 VAL A C 1
ATOM 997 O O . VAL A 1 122 ? 3.279 4.130 10.437 1.00 84.81 122 VAL A O 1
ATOM 1000 N N . SER A 1 123 ? 2.222 2.412 11.411 1.00 81.44 123 SER A N 1
ATOM 1001 C CA . SER A 1 123 ? 1.273 3.216 12.181 1.00 81.44 123 SER A CA 1
ATOM 1002 C C . SER A 1 123 ? 1.895 3.767 13.468 1.00 81.44 123 SER A C 1
ATOM 1004 O O . SER A 1 123 ? 2.927 3.297 13.953 1.00 81.44 123 SER A O 1
ATOM 1006 N N . SER A 1 124 ? 1.207 4.734 14.082 1.00 77.81 124 SER A N 1
ATOM 1007 C CA . SER A 1 124 ? 1.613 5.328 15.363 1.00 77.81 124 SER A CA 1
ATOM 1008 C C . SER A 1 124 ? 1.623 4.343 16.528 1.00 77.81 124 SER A C 1
ATOM 1010 O O . SER A 1 124 ? 2.405 4.482 17.461 1.00 77.81 124 SER A O 1
ATOM 1012 N N . ASP A 1 125 ? 0.746 3.347 16.478 1.00 82.50 125 ASP A N 1
ATOM 1013 C CA . ASP A 1 125 ? 0.640 2.273 17.462 1.00 82.50 125 ASP A CA 1
ATOM 1014 C C . ASP A 1 125 ? 1.464 1.040 17.066 1.00 82.50 125 ASP A C 1
ATOM 1016 O O . ASP A 1 125 ? 1.169 -0.072 17.494 1.00 82.50 125 ASP A O 1
ATOM 1020 N N . ARG A 1 126 ? 2.537 1.255 16.288 1.00 86.06 126 ARG A N 1
ATOM 1021 C CA . ARG A 1 126 ? 3.531 0.241 15.923 1.00 86.06 126 ARG A CA 1
ATOM 1022 C C . ARG A 1 126 ? 2.924 -0.937 15.163 1.00 86.06 126 ARG A C 1
ATOM 1024 O O . ARG A 1 126 ? 3.235 -2.081 15.466 1.00 86.06 126 ARG A O 1
ATOM 10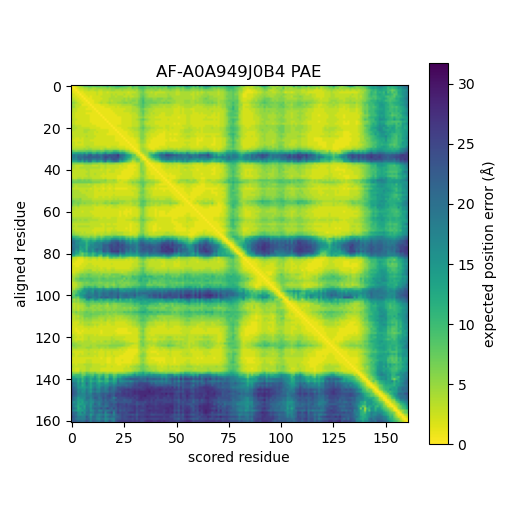31 N N . HIS A 1 127 ? 2.110 -0.686 14.147 1.00 88.69 127 HIS A N 1
ATOM 1032 C CA . HIS A 1 127 ? 1.685 -1.710 13.192 1.00 88.69 127 HIS A CA 1
ATOM 1033 C C . HIS A 1 127 ? 2.363 -1.497 11.851 1.00 88.69 127 HIS A C 1
ATOM 1035 O O . HIS A 1 127 ? 2.369 -0.388 11.337 1.00 88.69 127 HIS A O 1
ATOM 1041 N N . TYR A 1 128 ? 2.912 -2.564 11.278 1.00 89.69 128 TYR A N 1
ATOM 1042 C CA . TYR A 1 128 ? 3.356 -2.591 9.895 1.00 89.69 128 TYR A CA 1
ATOM 1043 C C . TYR A 1 128 ? 2.239 -3.143 9.022 1.00 89.69 128 TYR A C 1
ATOM 1045 O O . TYR A 1 128 ? 1.615 -4.142 9.379 1.00 89.69 128 TYR A O 1
ATOM 1053 N N . GLY A 1 129 ? 2.018 -2.518 7.877 1.00 91.31 129 GLY A N 1
ATOM 1054 C CA . GLY A 1 129 ? 0.943 -2.841 6.958 1.00 91.31 129 GLY A CA 1
ATOM 1055 C C . GLY A 1 129 ? 1.462 -2.828 5.540 1.00 91.31 129 GLY A C 1
ATOM 1056 O O . GLY A 1 129 ? 2.285 -1.985 5.192 1.00 91.31 129 GLY A O 1
ATOM 1057 N N . GLU A 1 130 ? 0.977 -3.759 4.733 1.00 93.62 130 GLU A N 1
ATOM 1058 C CA . GLU A 1 130 ? 1.334 -3.878 3.331 1.00 93.62 130 GLU A CA 1
ATOM 1059 C C . GLU A 1 130 ? 0.121 -4.295 2.499 1.00 93.62 130 GLU A C 1
ATOM 1061 O O . GLU A 1 130 ? -0.597 -5.233 2.851 1.00 93.62 130 GLU A O 1
ATOM 1066 N N . ILE A 1 131 ? -0.089 -3.612 1.376 1.00 95.38 131 ILE A N 1
ATOM 1067 C CA . ILE A 1 131 ? -1.023 -4.015 0.324 1.00 95.38 131 ILE A CA 1
ATOM 1068 C C . ILE A 1 131 ? -0.197 -4.382 -0.904 1.00 95.38 131 ILE A C 1
ATOM 1070 O O . ILE A 1 131 ? 0.574 -3.559 -1.400 1.00 95.38 131 ILE A O 1
ATOM 1074 N N . ARG A 1 132 ? -0.368 -5.608 -1.398 1.00 96.19 132 ARG A N 1
ATOM 1075 C CA . ARG A 1 132 ? 0.370 -6.145 -2.545 1.00 96.19 132 ARG A CA 1
ATOM 1076 C C . ARG A 1 132 ? -0.470 -6.109 -3.810 1.00 96.19 132 ARG A C 1
ATOM 1078 O O . ARG A 1 132 ? -1.646 -6.477 -3.797 1.00 96.19 132 ARG A O 1
ATOM 1085 N N . PHE A 1 133 ? 0.173 -5.764 -4.915 1.00 95.00 133 PHE A N 1
ATOM 1086 C CA . PHE A 1 133 ? -0.394 -5.770 -6.256 1.00 95.00 133 PHE A CA 1
ATOM 1087 C C . PHE A 1 133 ? 0.541 -6.510 -7.214 1.00 95.00 133 PHE A C 1
ATOM 1089 O O . PHE A 1 133 ? 1.763 -6.387 -7.109 1.00 95.00 133 PHE A O 1
ATOM 1096 N N . ASN A 1 134 ? -0.032 -7.221 -8.184 1.00 93.94 134 ASN A N 1
ATOM 1097 C CA . ASN A 1 134 ? 0.739 -7.739 -9.313 1.00 93.94 134 ASN A CA 1
ATOM 1098 C C . ASN A 1 134 ? 1.088 -6.628 -10.293 1.00 93.94 134 ASN A C 1
ATOM 1100 O O . ASN A 1 134 ? 0.256 -5.776 -10.591 1.00 93.94 134 ASN A O 1
ATOM 1104 N N . GLY A 1 135 ? 2.295 -6.684 -10.842 1.00 90.62 135 GLY A N 1
ATOM 1105 C CA . GLY A 1 135 ? 2.844 -5.730 -11.796 1.00 90.62 135 GLY A CA 1
ATOM 1106 C C . GLY A 1 135 ? 3.072 -4.334 -11.219 1.00 90.62 135 GLY A C 1
ATOM 1107 O O . GLY A 1 135 ? 2.722 -4.034 -10.080 1.00 90.62 135 GLY A O 1
ATOM 1108 N N . LYS A 1 136 ? 3.596 -3.446 -12.067 1.00 88.06 136 LYS A N 1
ATOM 1109 C CA . LYS A 1 136 ? 3.819 -2.029 -11.757 1.00 88.06 136 LYS A CA 1
ATOM 1110 C C . LYS A 1 136 ? 2.516 -1.259 -11.580 1.00 88.06 136 LYS A C 1
ATOM 1112 O O . LYS A 1 136 ? 1.710 -1.220 -12.515 1.00 88.06 136 LYS A O 1
ATOM 1117 N N . ILE A 1 137 ? 2.334 -0.603 -10.444 1.00 86.50 137 ILE A N 1
ATOM 1118 C CA . ILE A 1 137 ? 1.428 0.543 -10.336 1.00 86.50 137 ILE A CA 1
ATOM 1119 C C . ILE A 1 137 ? 2.273 1.790 -10.521 1.00 86.50 137 ILE A C 1
ATOM 1121 O O . ILE A 1 137 ? 3.106 2.098 -9.676 1.00 86.50 137 ILE A O 1
ATOM 1125 N N . SER A 1 138 ? 2.082 2.471 -11.649 1.00 72.50 138 SER A N 1
ATOM 1126 C CA . SER A 1 138 ? 2.765 3.732 -11.908 1.00 72.50 138 SER A CA 1
ATOM 1127 C C . SER A 1 138 ? 2.307 4.790 -10.917 1.00 72.50 138 SER A C 1
ATOM 1129 O O . SER A 1 138 ? 1.119 4.921 -10.616 1.00 72.50 138 SER A O 1
ATOM 1131 N N . ILE A 1 139 ? 3.265 5.580 -10.470 1.00 60.59 139 ILE A N 1
ATOM 1132 C CA . ILE A 1 139 ? 3.063 6.759 -9.638 1.00 60.59 139 ILE A CA 1
ATOM 1133 C C . ILE A 1 139 ? 3.570 7.940 -10.485 1.00 60.59 139 ILE A C 1
ATOM 1135 O O . ILE A 1 139 ? 4.549 7.752 -11.202 1.00 60.59 139 ILE A O 1
ATOM 1139 N N . ILE A 1 140 ? 2.916 9.118 -10.486 1.00 51.28 140 ILE A N 1
ATOM 1140 C CA . ILE A 1 140 ? 3.264 10.277 -11.371 1.00 51.28 140 ILE A CA 1
ATOM 1141 C C . ILE A 1 140 ? 3.607 11.566 -10.570 1.00 51.28 140 ILE A C 1
ATOM 1143 O O . ILE A 1 140 ? 2.767 12.010 -9.790 1.00 51.28 140 ILE A O 1
ATOM 1147 N N . VAL A 1 141 ? 4.817 12.147 -10.751 1.00 49.69 141 VAL A N 1
ATOM 1148 C CA . VAL A 1 141 ? 5.472 13.122 -9.831 1.00 49.69 141 VAL A CA 1
ATOM 1149 C C . VAL A 1 141 ? 4.840 14.476 -10.048 1.00 49.69 141 VAL A C 1
ATOM 1151 O O . VAL A 1 141 ? 4.518 14.821 -11.182 1.00 49.69 141 VAL A O 1
ATOM 1154 N N . ASP A 1 142 ? 4.680 15.260 -8.987 1.00 42.75 142 ASP A N 1
ATOM 1155 C CA . ASP A 1 142 ? 4.344 16.676 -9.126 1.00 42.75 142 ASP A CA 1
ATOM 1156 C C . ASP A 1 142 ? 5.557 17.513 -8.716 1.00 42.75 142 ASP A C 1
ATOM 1158 O O . ASP A 1 142 ? 5.774 17.800 -7.537 1.00 42.75 142 ASP A O 1
ATOM 1162 N N . GLU A 1 143 ? 6.353 17.895 -9.718 1.00 41.91 143 GLU A N 1
ATOM 1163 C CA . GLU A 1 143 ? 7.609 18.654 -9.592 1.00 41.91 143 GLU A CA 1
ATOM 1164 C C . GLU A 1 143 ? 7.427 20.032 -8.927 1.00 41.91 143 GLU A C 1
ATOM 1166 O O . GLU A 1 143 ? 8.396 20.662 -8.516 1.00 41.91 143 GLU A O 1
ATOM 1171 N N . LYS A 1 144 ? 6.189 20.520 -8.762 1.00 40.84 144 LYS A N 1
ATOM 1172 C CA . LYS A 1 144 ? 5.909 21.832 -8.152 1.00 40.84 144 LYS A CA 1
ATOM 1173 C C . LYS A 1 144 ? 5.952 21.847 -6.620 1.00 40.84 144 LYS A C 1
ATOM 1175 O O . LYS A 1 144 ? 5.812 22.914 -6.030 1.00 40.84 144 LYS A O 1
ATOM 1180 N N . ASN A 1 145 ? 6.096 20.693 -5.964 1.00 42.41 145 ASN A N 1
ATOM 1181 C CA . ASN A 1 145 ? 6.097 20.568 -4.497 1.00 42.41 145 ASN A CA 1
ATOM 1182 C C . ASN A 1 145 ? 7.372 19.928 -3.920 1.00 42.41 145 ASN A C 1
ATOM 1184 O O . ASN A 1 145 ? 7.389 19.560 -2.745 1.00 42.41 145 ASN A O 1
ATOM 1188 N N . THR A 1 146 ? 8.436 19.790 -4.713 1.00 41.06 146 THR A N 1
ATOM 1189 C CA . THR A 1 146 ? 9.711 19.250 -4.231 1.00 41.06 146 THR A CA 1
ATOM 1190 C C . THR A 1 146 ? 10.468 20.300 -3.421 1.00 41.06 146 THR A C 1
ATOM 1192 O O . THR A 1 146 ? 11.067 21.219 -3.981 1.00 41.06 146 THR A O 1
ATOM 1195 N N . ASN A 1 147 ? 10.492 20.144 -2.097 1.00 41.69 147 ASN A N 1
ATOM 1196 C CA . ASN A 1 147 ? 11.594 20.682 -1.303 1.00 41.69 147 ASN A CA 1
ATOM 1197 C C . ASN A 1 147 ? 12.840 19.859 -1.666 1.00 41.69 147 ASN A C 1
ATOM 1199 O O . ASN A 1 147 ? 12.869 18.657 -1.423 1.00 41.69 147 ASN A O 1
ATOM 1203 N N . ARG A 1 148 ? 13.851 20.495 -2.271 1.00 42.16 148 ARG A N 1
ATOM 1204 C CA . ARG A 1 148 ? 15.065 19.856 -2.830 1.00 42.16 148 ARG A CA 1
ATOM 1205 C C . ARG A 1 148 ? 15.952 19.105 -1.814 1.00 42.16 148 ARG A C 1
ATOM 1207 O O . ARG A 1 148 ? 16.938 18.511 -2.224 1.00 42.16 148 ARG A O 1
ATOM 1214 N N . ASN A 1 149 ? 15.623 19.125 -0.521 1.00 37.03 149 ASN A N 1
ATOM 1215 C CA . ASN A 1 149 ? 16.488 18.629 0.559 1.00 37.03 149 ASN A CA 1
ATOM 1216 C C . ASN A 1 149 ? 16.048 17.295 1.178 1.00 37.03 149 ASN A C 1
ATOM 1218 O O . ASN A 1 149 ? 16.690 16.820 2.110 1.00 37.03 149 ASN A O 1
ATOM 1222 N N . GLU A 1 150 ? 14.974 16.680 0.690 1.00 37.53 150 GLU A N 1
ATOM 1223 C CA . GLU A 1 150 ? 14.506 15.396 1.203 1.00 37.53 150 GLU A CA 1
ATOM 1224 C C . GLU A 1 150 ? 14.371 14.421 0.032 1.00 37.53 150 GLU A C 1
ATOM 1226 O O . GLU A 1 150 ? 13.733 14.751 -0.966 1.00 37.53 150 GLU A O 1
ATOM 1231 N N . ASN A 1 151 ? 14.937 13.215 0.154 1.00 36.84 151 ASN A N 1
ATOM 1232 C CA . ASN A 1 151 ? 14.738 12.080 -0.762 1.00 36.84 151 ASN A CA 1
ATOM 1233 C C . ASN A 1 151 ? 13.287 11.546 -0.678 1.00 36.84 151 ASN A C 1
ATOM 1235 O O . ASN A 1 151 ? 13.043 10.356 -0.488 1.00 36.84 151 ASN A O 1
ATOM 1239 N N . VAL A 1 152 ? 12.312 12.450 -0.740 1.00 39.44 152 VAL A N 1
ATOM 1240 C CA . VAL A 1 152 ? 10.882 12.214 -0.592 1.00 39.44 152 VAL A CA 1
ATOM 1241 C C . VAL A 1 152 ? 10.260 12.450 -1.953 1.00 39.44 152 VAL A C 1
ATOM 1243 O O . VAL A 1 152 ? 10.315 13.541 -2.519 1.00 39.44 152 VAL A O 1
ATOM 1246 N N . ALA A 1 153 ? 9.669 11.399 -2.498 1.00 41.38 153 ALA A N 1
ATOM 1247 C CA . ALA A 1 153 ? 9.117 11.422 -3.832 1.00 41.38 153 ALA A CA 1
ATOM 1248 C C . ALA A 1 153 ? 7.657 11.933 -3.742 1.00 41.38 153 ALA A C 1
ATOM 1250 O O . ALA A 1 153 ? 6.767 11.256 -3.224 1.00 41.38 153 ALA A O 1
ATOM 1251 N N . TYR A 1 154 ? 7.402 13.170 -4.186 1.00 42.41 154 TYR A N 1
ATOM 1252 C CA . TYR A 1 154 ? 6.080 13.817 -4.141 1.00 42.41 154 TYR A CA 1
ATOM 1253 C C . TYR A 1 154 ? 5.343 13.639 -5.486 1.00 42.41 154 TYR A C 1
ATOM 1255 O O . TYR A 1 154 ? 5.778 14.177 -6.497 1.00 42.41 154 TYR A O 1
ATOM 1263 N N . TRP A 1 155 ? 4.206 12.927 -5.521 1.00 51.56 155 TRP A N 1
ATOM 1264 C CA . TRP A 1 155 ? 3.476 12.603 -6.766 1.00 51.56 155 TRP A CA 1
ATOM 1265 C C . TRP A 1 155 ? 1.986 13.043 -6.686 1.00 51.56 155 TRP A C 1
ATOM 1267 O O . TRP A 1 155 ? 1.304 12.724 -5.712 1.00 51.56 155 TRP A O 1
ATOM 1277 N N . LYS A 1 156 ? 1.466 13.804 -7.675 1.00 37.44 156 LYS A N 1
ATOM 1278 C CA . LYS A 1 156 ? 0.062 14.302 -7.769 1.00 37.44 156 LYS A CA 1
ATOM 1279 C C . LYS A 1 156 ? -0.522 14.025 -9.167 1.00 37.44 156 LYS A C 1
ATOM 1281 O O . LYS A 1 156 ? 0.180 14.081 -10.169 1.00 37.44 156 LYS A O 1
ATOM 1286 N N . TRP A 1 157 ? -1.822 13.725 -9.242 1.00 43.97 157 TRP A N 1
ATOM 1287 C CA . TRP A 1 157 ? -2.493 13.198 -10.444 1.00 43.97 157 TRP A CA 1
ATOM 1288 C C . TRP A 1 157 ? -2.920 14.240 -11.497 1.00 43.97 157 TRP A C 1
ATOM 1290 O O . TRP A 1 157 ? -3.485 15.280 -11.158 1.00 43.97 157 TRP A O 1
ATOM 1300 N N . LYS A 1 158 ? -2.804 13.856 -12.780 1.00 31.48 158 LYS A N 1
ATOM 1301 C CA . LYS A 1 158 ? -3.631 14.335 -13.905 1.00 31.48 158 LYS A CA 1
ATOM 1302 C C . LYS A 1 158 ? -4.380 13.132 -14.494 1.00 31.48 158 LYS A C 1
ATOM 1304 O O . LYS A 1 158 ? -3.760 12.250 -15.080 1.00 31.48 158 LYS A O 1
ATOM 1309 N N . LEU A 1 159 ? -5.707 13.098 -14.348 1.00 34.41 159 LEU A N 1
ATOM 1310 C CA . LEU A 1 159 ? -6.570 12.221 -15.149 1.00 34.41 159 LEU A CA 1
ATOM 1311 C C . LEU A 1 159 ? -6.349 12.587 -16.625 1.00 34.41 159 LEU A C 1
ATOM 1313 O O . LEU A 1 159 ? -6.640 13.722 -17.009 1.00 34.41 159 LEU A O 1
ATOM 1317 N N . LYS A 1 160 ? -5.842 11.665 -17.454 1.00 33.94 160 LYS A N 1
ATOM 1318 C CA . LYS A 1 160 ? -6.105 11.768 -18.895 1.00 33.94 160 LYS A CA 1
ATOM 1319 C C . LYS A 1 160 ? -7.611 11.554 -19.058 1.00 33.94 160 LYS A C 1
ATOM 1321 O O . LYS A 1 160 ? -8.109 10.495 -18.679 1.00 33.94 160 LYS A O 1
ATOM 1326 N N . LYS A 1 161 ? -8.304 12.612 -19.486 1.00 34.66 161 LYS A N 1
ATOM 1327 C CA . LYS A 1 161 ? -9.650 12.506 -20.054 1.00 34.66 161 LYS A CA 1
ATOM 1328 C C . LYS A 1 161 ? -9.592 11.668 -21.322 1.00 34.66 161 LYS A C 1
ATOM 1330 O O . LYS A 1 161 ? -8.549 11.760 -22.010 1.00 34.66 161 LYS A O 1
#

Radius of gyration: 15.89 Å; Cα contacts (8 Å, |Δi|>4): 308; chains: 1; bounding box: 37×37×38 Å

Nearest PDB structures (foldseek):
  5bw0-assembly1_A  TM=2.537E-01  e=2.094E+00  Pseudomonas aeruginosa PAO1
  2pof-assembly2_B  TM=1.790E-01  e=4.292E-01  Escherichia coli O157:H7